Protein AF-A0A952EYK9-F1 (afdb_monomer_lite)

Secondary structure (DSSP, 8-state):
-HHHHHHHHHHHHHHHHHHHHHHHHHHHHHHHHHH-TTS-HHHHHHHHHHHTTPPPPSS---TT-

Foldseek 3Di:
DVVVVVVVVVVVVVVVVVVVVLVVLVVVLVVCVVPDVVDDPQVSVCVSCVVVVHHDDPDGDDPVD

Radius of gyration: 16.97 Å; chains: 1; bounding box: 42×18×46 Å

Structure (mmCIF, N/CA/C/O backbone):
data_AF-A0A952EYK9-F1
#
_entry.id   AF-A0A952EYK9-F1
#
loop_
_atom_site.group_PDB
_atom_site.id
_atom_site.type_symbol
_atom_site.label_atom_id
_atom_site.label_alt_id
_atom_site.label_comp_id
_atom_site.label_asym_id
_atom_site.label_entity_id
_atom_site.label_seq_id
_atom_site.pdbx_PDB_ins_code
_atom_site.Cartn_x
_atom_site.Cartn_y
_atom_site.Cartn_z
_atom_site.occupancy
_atom_site.B_iso_or_equiv
_atom_site.auth_seq_id
_atom_site.auth_comp_id
_atom_site.auth_asym_id
_atom_site.auth_atom_id
_atom_site.pdbx_PDB_model_num
ATOM 1 N N . MET A 1 1 ? 24.807 2.510 -25.655 1.00 71.06 1 MET A N 1
ATOM 2 C CA . MET A 1 1 ? 24.341 3.493 -24.645 1.00 71.06 1 MET A CA 1
ATOM 3 C C . MET A 1 1 ? 22.822 3.674 -24.646 1.00 71.06 1 MET A C 1
ATOM 5 O O . MET A 1 1 ? 22.261 3.655 -23.563 1.00 71.06 1 MET A O 1
ATOM 9 N N . LEU A 1 2 ? 22.145 3.762 -25.801 1.00 87.31 2 LEU A N 1
ATOM 10 C CA . LEU A 1 2 ? 20.674 3.882 -25.868 1.00 87.31 2 LEU A CA 1
ATOM 11 C C . LEU A 1 2 ? 19.909 2.702 -25.240 1.00 87.31 2 LEU A C 1
ATOM 13 O O . LEU A 1 2 ? 18.935 2.933 -24.538 1.00 87.31 2 LEU A O 1
ATOM 17 N N . ALA A 1 3 ? 20.383 1.464 -25.417 1.00 90.38 3 ALA A N 1
ATOM 18 C CA . ALA A 1 3 ? 19.733 0.271 -24.857 1.00 90.38 3 ALA A CA 1
ATOM 19 C C . ALA A 1 3 ? 19.598 0.312 -23.322 1.00 90.38 3 ALA A C 1
ATOM 21 O O . ALA A 1 3 ? 18.536 0.021 -22.789 1.00 90.38 3 ALA A O 1
ATOM 22 N N . ARG A 1 4 ? 20.638 0.773 -22.617 1.00 92.56 4 ARG A N 1
ATOM 23 C CA . ARG A 1 4 ? 20.613 0.933 -21.155 1.00 92.56 4 ARG A CA 1
ATOM 24 C C . ARG A 1 4 ? 19.655 2.040 -20.707 1.00 92.56 4 ARG A C 1
ATOM 26 O O . ARG A 1 4 ? 18.991 1.904 -19.685 1.00 92.56 4 ARG A O 1
ATOM 33 N N . ASN A 1 5 ? 19.580 3.137 -21.463 1.00 94.56 5 ASN A N 1
ATOM 34 C CA . ASN A 1 5 ? 18.634 4.215 -21.170 1.00 94.56 5 ASN A CA 1
ATOM 35 C C . ASN A 1 5 ? 17.189 3.742 -21.394 1.00 94.56 5 ASN A C 1
ATOM 37 O O . ASN A 1 5 ? 16.330 4.030 -20.570 1.00 94.56 5 ASN A O 1
ATOM 41 N N . ALA A 1 6 ? 16.932 2.976 -22.460 1.00 96.06 6 ALA A N 1
ATOM 42 C CA . ALA A 1 6 ? 15.625 2.375 -22.722 1.00 96.06 6 ALA A CA 1
ATOM 43 C C . ALA A 1 6 ? 15.215 1.386 -21.618 1.00 96.06 6 ALA A C 1
ATOM 45 O O . ALA A 1 6 ? 14.094 1.450 -21.127 1.00 96.06 6 ALA A O 1
ATOM 46 N N . GLU A 1 7 ? 16.137 0.532 -21.173 1.00 96.88 7 GLU A N 1
ATOM 47 C CA . GLU A 1 7 ? 15.923 -0.374 -20.040 1.00 96.88 7 GLU A CA 1
ATOM 48 C C . GLU A 1 7 ? 15.618 0.390 -18.743 1.00 96.88 7 GLU A C 1
ATOM 50 O O . GLU A 1 7 ? 14.686 0.049 -18.020 1.00 96.88 7 GLU A O 1
ATOM 55 N N . SER A 1 8 ? 16.355 1.468 -18.474 1.00 96.75 8 SER A N 1
ATOM 56 C CA . SER A 1 8 ? 16.132 2.298 -17.285 1.00 96.75 8 SER A CA 1
ATOM 57 C C . SER A 1 8 ? 14.749 2.956 -17.311 1.00 96.75 8 SER A C 1
ATOM 59 O O . SER A 1 8 ? 14.037 2.926 -16.312 1.00 96.75 8 SER A O 1
ATOM 61 N N . LEU A 1 9 ? 14.338 3.507 -18.459 1.00 96.94 9 LEU A N 1
ATOM 62 C CA . LEU A 1 9 ? 13.009 4.100 -18.636 1.00 96.94 9 LEU A CA 1
ATOM 63 C C . LEU A 1 9 ? 11.889 3.063 -18.495 1.00 96.94 9 LEU A C 1
ATOM 65 O O . LEU A 1 9 ? 10.871 3.362 -17.876 1.00 96.94 9 LEU A O 1
ATOM 69 N N . TYR A 1 10 ? 12.090 1.848 -19.014 1.00 96.88 10 TYR A N 1
ATOM 70 C CA . TYR A 1 10 ? 11.146 0.746 -18.840 1.00 96.88 10 TYR A CA 1
ATOM 71 C C . TYR A 1 10 ? 10.915 0.442 -17.356 1.00 96.88 10 TYR A C 1
ATOM 73 O O . TYR A 1 10 ? 9.774 0.442 -16.896 1.00 96.88 10 TYR A O 1
ATOM 81 N N . TRP A 1 11 ? 11.988 0.251 -16.583 1.00 98.31 11 TRP A N 1
ATOM 82 C CA . TRP A 1 11 ? 11.867 -0.034 -15.153 1.00 98.31 11 TRP A CA 1
ATOM 83 C C . TRP A 1 11 ? 11.256 1.128 -14.372 1.00 98.31 11 TRP A C 1
ATOM 85 O O . TRP A 1 11 ? 10.389 0.892 -13.534 1.00 98.31 11 TRP A O 1
ATOM 95 N N . ILE A 1 12 ? 11.640 2.373 -14.676 1.00 98.38 12 ILE A N 1
ATOM 96 C CA . ILE A 1 12 ? 11.029 3.562 -14.066 1.00 98.38 12 ILE A CA 1
ATOM 97 C C . ILE A 1 12 ? 9.517 3.566 -14.301 1.00 98.38 12 ILE A C 1
ATOM 99 O O . ILE A 1 12 ? 8.771 3.721 -13.340 1.00 98.38 12 ILE A O 1
ATOM 103 N N . GLY A 1 13 ? 9.062 3.337 -15.537 1.00 98.31 13 GLY A N 1
ATOM 104 C CA . GLY A 1 13 ? 7.633 3.269 -15.853 1.00 98.31 13 GLY A CA 1
ATOM 105 C C . GLY A 1 13 ? 6.901 2.229 -15.004 1.00 98.31 13 GLY A C 1
ATOM 106 O O . GLY A 1 13 ? 5.915 2.551 -14.350 1.00 98.31 13 GLY A O 1
ATOM 107 N N . ARG A 1 14 ? 7.445 1.009 -14.908 1.00 98.31 14 ARG A N 1
ATOM 108 C CA . ARG A 1 14 ? 6.862 -0.072 -14.090 1.00 98.31 14 ARG A CA 1
ATOM 109 C C . ARG A 1 14 ? 6.817 0.259 -12.598 1.00 98.31 14 ARG A C 1
ATOM 111 O O . ARG A 1 14 ? 5.863 -0.114 -11.918 1.00 98.31 14 ARG A O 1
ATOM 118 N N . TYR A 1 15 ? 7.836 0.936 -12.073 1.00 98.12 15 TYR A N 1
ATOM 119 C CA . TYR A 1 15 ? 7.837 1.370 -10.676 1.00 98.12 15 TYR A CA 1
ATOM 120 C C . TYR A 1 15 ? 6.842 2.503 -10.420 1.00 98.12 15 TYR A C 1
ATOM 122 O O . TYR A 1 15 ? 6.208 2.498 -9.369 1.00 98.12 15 TYR A O 1
ATOM 130 N N . VAL A 1 16 ? 6.672 3.428 -11.371 1.00 98.56 16 VAL A N 1
ATOM 131 C CA . VAL A 1 16 ? 5.664 4.495 -11.292 1.00 98.56 16 VAL A CA 1
ATOM 132 C C . VAL A 1 16 ? 4.253 3.910 -11.326 1.00 98.56 16 VAL A C 1
ATOM 134 O O . VAL A 1 16 ? 3.462 4.249 -10.456 1.00 98.56 16 VAL A O 1
ATOM 137 N N . GLU A 1 17 ? 3.961 2.985 -12.246 1.00 98.50 17 GLU A N 1
ATOM 138 C CA . GLU A 1 17 ? 2.675 2.266 -12.297 1.00 98.50 17 GLU A CA 1
ATOM 139 C C . GLU A 1 17 ? 2.368 1.590 -10.952 1.00 98.50 17 GLU A C 1
ATOM 141 O O . GLU A 1 17 ? 1.320 1.815 -10.355 1.00 98.50 17 GLU A O 1
ATOM 146 N N . ARG A 1 18 ? 3.329 0.830 -10.407 1.00 96.81 18 ARG A N 1
ATOM 147 C CA . ARG A 1 18 ? 3.157 0.140 -9.119 1.00 96.81 18 ARG A CA 1
ATOM 148 C C . ARG A 1 18 ? 2.970 1.104 -7.943 1.00 96.81 18 ARG A C 1
ATOM 150 O O . ARG A 1 18 ? 2.269 0.777 -6.983 1.00 96.81 18 ARG A O 1
ATOM 157 N N . ALA A 1 19 ? 3.638 2.255 -7.979 1.00 97.94 19 ALA A N 1
ATOM 158 C CA . ALA A 1 19 ? 3.486 3.289 -6.964 1.00 97.94 19 ALA A CA 1
ATOM 159 C C . ALA A 1 19 ? 2.094 3.935 -7.031 1.00 97.94 19 ALA A C 1
ATOM 161 O O . ALA A 1 19 ? 1.475 4.102 -5.983 1.00 97.94 19 ALA A O 1
ATOM 162 N N . ASP A 1 20 ? 1.588 4.227 -8.234 1.00 98.50 20 ASP A N 1
ATOM 163 C CA . ASP A 1 20 ? 0.233 4.751 -8.441 1.00 98.50 20 ASP A CA 1
ATOM 164 C C . ASP A 1 20 ? -0.830 3.759 -7.953 1.00 98.50 20 ASP A C 1
ATOM 166 O O . ASP A 1 20 ? -1.686 4.120 -7.148 1.00 98.50 20 ASP A O 1
ATOM 170 N N . ASP A 1 21 ? -0.711 2.479 -8.321 1.00 96.75 21 ASP A N 1
ATOM 171 C CA . ASP A 1 21 ? -1.618 1.425 -7.850 1.00 96.75 21 ASP A CA 1
ATOM 172 C C . ASP A 1 21 ? -1.654 1.351 -6.315 1.00 96.75 21 ASP A C 1
ATOM 174 O O . ASP A 1 21 ? -2.722 1.295 -5.702 1.00 96.75 21 ASP A O 1
ATOM 178 N N . THR A 1 22 ? -0.481 1.406 -5.674 1.00 96.81 22 THR A N 1
ATOM 179 C CA . THR A 1 22 ? -0.370 1.396 -4.206 1.00 96.81 22 THR A CA 1
ATOM 180 C C . THR A 1 22 ? -1.018 2.638 -3.588 1.00 96.81 22 THR A C 1
ATOM 182 O O . THR A 1 22 ? -1.737 2.526 -2.594 1.00 96.81 22 THR A O 1
ATOM 185 N N . ALA A 1 23 ? -0.797 3.815 -4.181 1.00 98.00 23 ALA A N 1
ATOM 186 C CA . ALA A 1 23 ? -1.373 5.072 -3.714 1.00 98.00 23 ALA A CA 1
ATOM 187 C C . ALA A 1 23 ? -2.903 5.067 -3.814 1.00 98.00 23 ALA A C 1
ATOM 189 O O . ALA A 1 23 ? -3.569 5.474 -2.868 1.00 98.00 23 ALA A O 1
ATOM 190 N N . ARG A 1 24 ? -3.470 4.539 -4.905 1.00 97.94 24 ARG A N 1
ATOM 191 C CA . ARG A 1 24 ? -4.927 4.439 -5.098 1.00 97.94 24 ARG A CA 1
ATOM 192 C C . ARG A 1 24 ? -5.599 3.532 -4.068 1.00 97.94 24 ARG A C 1
ATOM 194 O O . ARG A 1 24 ? -6.678 3.855 -3.582 1.00 97.94 24 ARG A O 1
ATOM 201 N N . ILE A 1 25 ? -4.978 2.403 -3.721 1.00 97.19 25 ILE A N 1
ATOM 202 C CA . ILE A 1 25 ? -5.510 1.497 -2.687 1.00 97.19 25 ILE A CA 1
ATOM 203 C C . ILE A 1 25 ? -5.483 2.182 -1.311 1.00 97.19 25 ILE A C 1
ATOM 205 O O . ILE A 1 25 ? -6.458 2.106 -0.555 1.00 97.19 25 ILE A O 1
ATOM 209 N N . LEU A 1 26 ? -4.377 2.861 -0.989 1.00 96.69 26 LEU A N 1
ATOM 210 C CA . LEU A 1 26 ? -4.248 3.626 0.249 1.00 96.69 26 LEU A CA 1
ATOM 211 C C . LEU A 1 26 ? -5.302 4.740 0.323 1.00 96.69 26 LEU A C 1
ATOM 213 O O . LEU A 1 26 ? -5.966 4.871 1.346 1.00 96.69 26 LEU A O 1
ATOM 217 N N . ASP A 1 27 ? -5.485 5.488 -0.764 1.00 97.69 27 ASP A N 1
ATOM 218 C CA . ASP A 1 27 ? -6.417 6.613 -0.854 1.00 97.69 27 ASP A CA 1
ATOM 219 C C . ASP A 1 27 ? -7.860 6.199 -0.542 1.00 97.69 27 ASP A C 1
ATOM 221 O O . ASP A 1 27 ? -8.501 6.802 0.316 1.00 97.69 27 ASP A O 1
ATOM 225 N N . VAL A 1 28 ? -8.346 5.111 -1.151 1.00 96.50 28 VAL A N 1
ATOM 226 C CA . VAL A 1 28 ? -9.689 4.570 -0.872 1.00 96.50 28 VAL A CA 1
ATOM 227 C C . VAL A 1 28 ? -9.825 4.138 0.587 1.00 96.50 28 VAL A C 1
ATOM 229 O O . VAL A 1 28 ? -10.840 4.416 1.221 1.00 96.50 28 VAL A O 1
ATOM 232 N N . THR A 1 29 ? -8.801 3.477 1.135 1.00 95.88 29 THR A N 1
ATOM 233 C CA . THR A 1 29 ? -8.825 3.007 2.529 1.00 95.88 29 THR A CA 1
ATOM 234 C C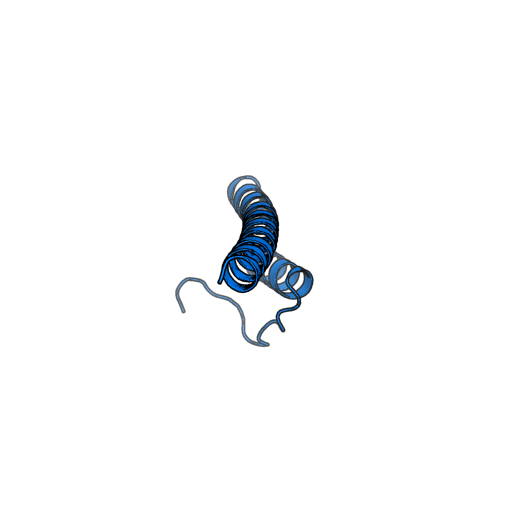 . THR A 1 29 ? -8.897 4.183 3.503 1.00 95.88 29 THR A C 1
ATOM 236 O O . THR A 1 29 ? -9.668 4.152 4.459 1.00 95.88 29 THR A O 1
ATOM 239 N N . VAL A 1 30 ? -8.121 5.241 3.249 1.00 94.69 30 VAL A N 1
ATOM 240 C CA . VAL A 1 30 ? -8.124 6.459 4.068 1.00 94.69 30 VAL A CA 1
ATOM 241 C C . VAL A 1 30 ? -9.463 7.183 3.958 1.00 94.69 30 VAL A C 1
ATOM 243 O O . VAL A 1 30 ? -10.025 7.545 4.987 1.00 94.69 30 VAL A O 1
ATOM 246 N N . HIS A 1 31 ? -10.008 7.348 2.750 1.00 96.44 31 HIS A N 1
ATOM 247 C CA . HIS A 1 31 ? -11.327 7.959 2.567 1.00 96.4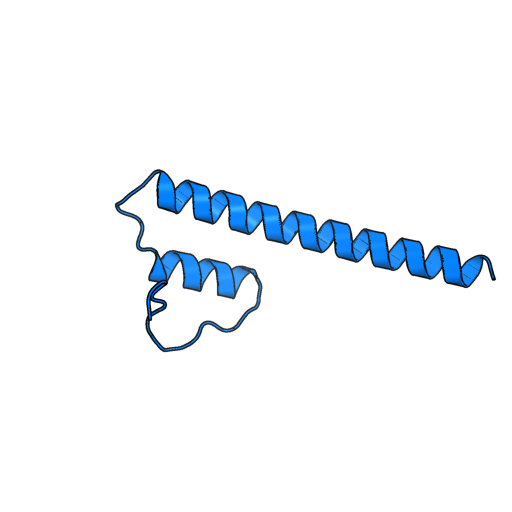4 31 HIS A CA 1
ATOM 248 C C . HIS A 1 31 ? -12.413 7.193 3.327 1.00 96.44 31 HIS A C 1
ATOM 250 O O . HIS A 1 31 ? -13.175 7.800 4.074 1.00 96.44 31 HIS A O 1
ATOM 256 N N . GLN A 1 32 ? -12.428 5.860 3.233 1.00 95.38 32 GLN A N 1
ATOM 257 C CA . GLN A 1 32 ? -13.393 5.034 3.957 1.00 95.38 32 GLN A CA 1
ATOM 258 C C . GLN A 1 32 ? -13.303 5.228 5.481 1.00 95.38 32 GLN A C 1
ATOM 260 O O . GLN A 1 32 ? -14.330 5.350 6.144 1.00 95.38 32 GLN A O 1
ATOM 265 N N . LEU A 1 33 ? -12.087 5.283 6.034 1.00 94.44 33 LEU A N 1
ATOM 266 C CA . LEU A 1 33 ? -11.866 5.501 7.468 1.00 94.44 33 LEU A CA 1
ATOM 267 C C . LEU A 1 33 ? -12.292 6.894 7.947 1.00 94.44 33 LEU A C 1
ATOM 269 O O . LEU A 1 33 ? -12.660 7.056 9.107 1.00 94.44 33 LEU A O 1
ATOM 273 N N . LEU A 1 34 ? -12.212 7.902 7.077 1.00 94.31 34 LEU A N 1
ATOM 274 C CA . LEU A 1 34 ? -12.619 9.268 7.402 1.00 94.31 34 LEU A CA 1
ATOM 275 C C . LEU A 1 34 ? -14.135 9.472 7.289 1.00 94.31 34 LEU A C 1
ATOM 277 O O . LEU A 1 34 ? -14.691 10.287 8.023 1.00 94.31 34 LEU A O 1
ATOM 281 N N . GLU A 1 35 ? -14.795 8.762 6.375 1.00 96.94 35 GLU A N 1
ATOM 282 C CA . GLU A 1 35 ? -16.227 8.917 6.100 1.00 96.94 35 GLU A CA 1
ATOM 283 C C . GLU A 1 35 ? -17.120 8.076 7.023 1.00 96.94 35 GLU A C 1
ATOM 285 O O . GLU A 1 35 ? -18.237 8.495 7.335 1.00 96.94 35 GLU A O 1
ATOM 290 N N . ASP A 1 36 ? -16.642 6.917 7.486 1.00 95.31 36 ASP A N 1
ATOM 291 C CA . ASP A 1 36 ? -17.419 5.984 8.303 1.00 95.31 36 ASP A CA 1
ATOM 292 C C . ASP A 1 36 ? -16.712 5.653 9.626 1.00 95.31 36 ASP A C 1
ATOM 294 O O . ASP A 1 36 ? -15.782 4.849 9.693 1.00 95.31 36 ASP A O 1
ATOM 298 N N . SER A 1 37 ? -17.213 6.2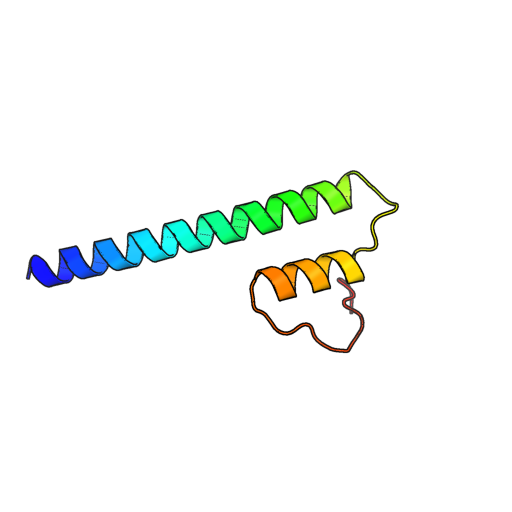40 10.716 1.00 91.88 37 SER A N 1
ATOM 299 C CA . SER A 1 37 ? -16.684 6.039 12.070 1.00 91.88 37 SER A CA 1
ATOM 300 C C . SER A 1 37 ? -16.976 4.659 12.665 1.00 91.88 37 SER A C 1
ATOM 302 O O . SER A 1 37 ? -16.460 4.343 13.738 1.00 91.88 37 SER A O 1
ATOM 304 N N . SER A 1 38 ? -17.798 3.836 12.006 1.00 94.56 38 SER A N 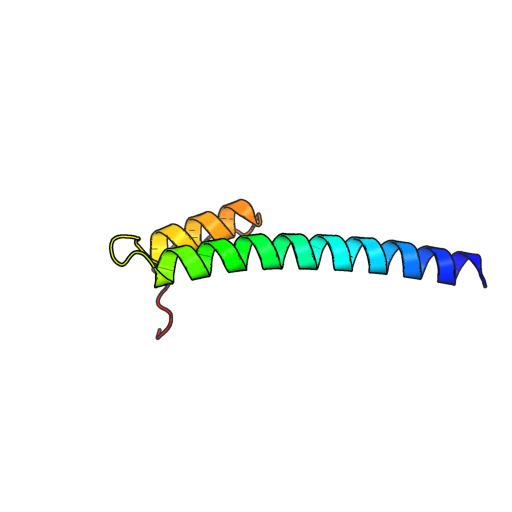1
ATOM 305 C CA . SER A 1 38 ? -18.027 2.446 12.412 1.00 94.56 38 SER A CA 1
ATOM 306 C C . SER A 1 38 ? -16.918 1.498 11.946 1.00 94.56 38 SER A C 1
ATOM 308 O O . SER A 1 38 ? -16.821 0.374 12.445 1.00 94.56 38 SER A O 1
ATOM 310 N N . VAL A 1 39 ? -16.065 1.943 11.016 1.00 93.38 39 VAL A N 1
ATOM 311 C CA . VAL A 1 39 ? -14.940 1.158 10.510 1.00 93.38 39 VAL A CA 1
ATOM 312 C C . VAL A 1 39 ? -13.824 1.135 11.549 1.00 93.38 39 VAL A C 1
ATOM 314 O O . VAL A 1 39 ? -13.321 2.175 11.960 1.00 93.38 39 VAL A O 1
ATOM 317 N N . ASP A 1 40 ? -13.402 -0.067 11.943 1.00 92.38 40 ASP A N 1
ATOM 318 C CA . ASP A 1 40 ? -12.254 -0.270 12.829 1.00 92.38 40 ASP A CA 1
ATOM 319 C C . ASP A 1 40 ? -10.928 0.044 12.095 1.00 92.38 40 ASP A C 1
ATOM 321 O O . ASP A 1 40 ? -10.554 -0.692 11.167 1.00 92.38 40 ASP A O 1
ATOM 325 N N . PRO A 1 41 ? -10.184 1.093 12.504 1.00 91.25 41 PRO A N 1
ATOM 326 C CA . PRO A 1 41 ? -8.931 1.487 11.863 1.00 91.25 41 PRO A CA 1
ATOM 327 C C . PRO A 1 41 ? -7.827 0.430 11.932 1.00 91.25 41 PRO A C 1
ATOM 329 O O . PRO A 1 41 ? -7.047 0.311 10.981 1.00 91.25 41 PRO A O 1
ATOM 332 N N . ASP A 1 42 ? -7.755 -0.356 13.013 1.00 91.94 42 ASP A N 1
ATOM 333 C CA . ASP A 1 42 ? -6.743 -1.410 13.152 1.00 91.94 42 ASP A CA 1
ATOM 334 C C . ASP A 1 42 ? -7.027 -2.506 12.120 1.00 91.94 42 ASP A C 1
ATOM 336 O O . ASP A 1 42 ? -6.176 -2.823 11.286 1.00 91.94 42 ASP A O 1
ATOM 340 N N . GLN A 1 43 ? -8.261 -3.008 12.076 1.00 92.19 43 GLN A N 1
ATOM 341 C CA . GLN A 1 43 ? -8.661 -4.048 11.131 1.00 92.19 43 GLN A CA 1
ATOM 342 C C . GLN A 1 43 ? -8.540 -3.606 9.660 1.00 92.19 43 GLN A C 1
ATOM 344 O O . GLN A 1 43 ? -8.087 -4.393 8.814 1.00 92.19 43 GLN A O 1
ATOM 3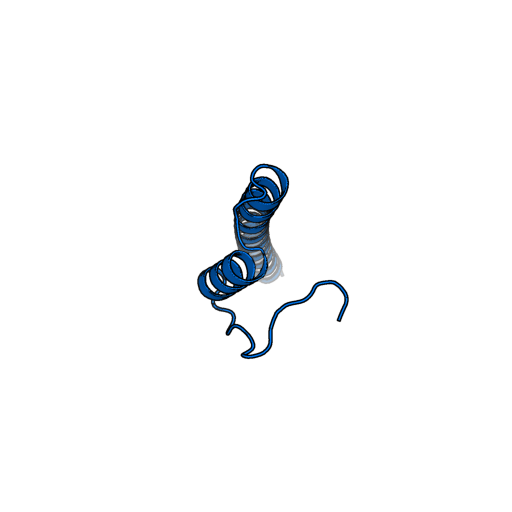49 N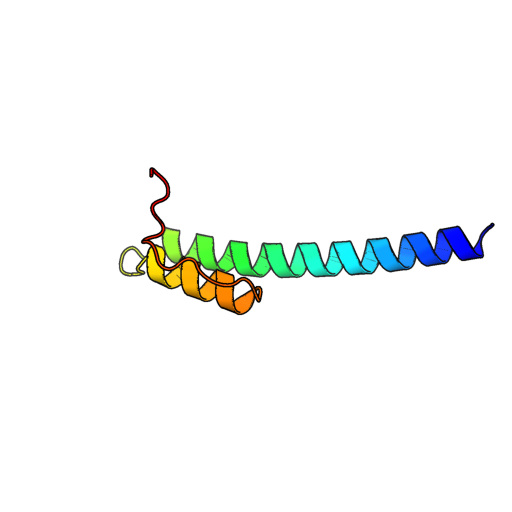 N . ALA A 1 44 ? -8.903 -2.362 9.340 1.00 93.50 44 ALA A N 1
ATOM 350 C CA . ALA A 1 44 ? -8.733 -1.798 8.001 1.00 93.50 44 ALA A CA 1
ATOM 351 C C . ALA A 1 44 ? -7.248 -1.745 7.602 1.00 93.50 44 ALA A C 1
ATOM 353 O O . ALA A 1 44 ? -6.871 -2.244 6.538 1.00 93.50 44 ALA A O 1
ATOM 354 N N . SER A 1 45 ? -6.383 -1.257 8.498 1.00 93.31 45 SER A N 1
ATOM 355 C CA . SER A 1 45 ? -4.932 -1.185 8.280 1.00 93.31 45 SER A CA 1
ATOM 356 C C . SER A 1 45 ? -4.308 -2.569 8.080 1.00 93.31 45 SER A C 1
ATOM 358 O O . SER A 1 45 ? -3.495 -2.770 7.178 1.00 93.31 45 SER A O 1
ATOM 360 N N . ARG A 1 46 ? -4.729 -3.578 8.856 1.00 93.62 46 ARG A N 1
ATOM 361 C CA . ARG A 1 46 ? -4.276 -4.972 8.678 1.00 93.62 46 ARG A CA 1
ATOM 362 C C . ARG A 1 46 ? -4.684 -5.554 7.335 1.00 93.62 46 ARG A C 1
ATOM 364 O O . ARG A 1 46 ? -3.923 -6.315 6.736 1.00 93.62 46 ARG A O 1
ATOM 371 N N . THR A 1 47 ? -5.895 -5.239 6.887 1.00 94.06 47 THR A N 1
ATOM 372 C CA . THR A 1 47 ? -6.414 -5.697 5.596 1.00 94.06 47 THR A CA 1
ATOM 373 C C . THR A 1 47 ? -5.631 -5.057 4.456 1.00 94.06 47 THR A C 1
ATOM 375 O O . THR A 1 47 ? -5.174 -5.773 3.567 1.00 94.06 47 THR A O 1
ATOM 378 N N . LEU A 1 48 ? -5.373 -3.750 4.539 1.00 95.31 48 LEU A N 1
ATOM 379 C CA . LEU A 1 48 ? -4.533 -3.024 3.590 1.00 95.31 48 LEU A CA 1
ATOM 380 C C . LEU A 1 48 ? -3.123 -3.625 3.497 1.00 95.31 48 LEU A C 1
ATOM 382 O O . LEU A 1 48 ? -2.660 -3.926 2.398 1.00 95.31 48 LEU A O 1
ATOM 386 N N . LEU A 1 49 ? -2.460 -3.877 4.632 1.00 94.81 49 LEU A N 1
ATOM 387 C CA . LEU A 1 49 ? -1.131 -4.501 4.653 1.00 94.81 49 LEU A CA 1
ATOM 388 C C . LEU A 1 49 ? -1.133 -5.865 3.951 1.00 94.81 49 LEU A C 1
ATOM 390 O O . LEU A 1 49 ? -0.279 -6.115 3.103 1.00 94.81 49 LEU A O 1
ATOM 394 N N . LYS A 1 50 ? -2.136 -6.711 4.222 1.00 94.69 50 LYS A N 1
ATOM 395 C CA . LYS A 1 50 ? -2.284 -8.013 3.551 1.00 94.69 50 LYS A CA 1
ATOM 396 C C . LYS A 1 50 ? -2.482 -7.873 2.040 1.00 94.69 50 LYS A C 1
ATOM 398 O O . LYS A 1 50 ? -1.874 -8.635 1.293 1.00 94.69 50 LYS A O 1
ATOM 403 N N . VAL A 1 51 ? -3.291 -6.911 1.588 1.00 94.62 51 VAL A N 1
ATOM 404 C CA . VAL A 1 51 ? -3.501 -6.623 0.154 1.00 94.62 51 VAL A CA 1
ATOM 405 C C . VAL A 1 51 ? -2.198 -6.187 -0.518 1.00 94.62 51 VAL A C 1
ATOM 407 O O . VAL A 1 51 ? -1.905 -6.622 -1.628 1.00 94.62 51 VAL A O 1
ATOM 410 N N . LEU A 1 52 ? -1.375 -5.396 0.173 1.00 94.81 52 LEU A N 1
ATOM 411 C CA . LEU A 1 52 ? -0.055 -4.976 -0.305 1.00 94.81 52 LEU A CA 1
ATOM 412 C C . LEU A 1 52 ? 1.019 -6.077 -0.200 1.00 94.81 52 LEU A C 1
ATOM 414 O O . LEU A 1 52 ? 2.171 -5.847 -0.569 1.00 94.81 52 LEU A O 1
ATOM 418 N N . GLY A 1 53 ? 0.664 -7.271 0.289 1.00 94.56 53 GLY A N 1
ATOM 419 C CA . GLY A 1 53 ? 1.594 -8.384 0.494 1.00 94.56 53 GLY A CA 1
ATOM 420 C C . GLY A 1 53 ? 2.564 -8.174 1.660 1.00 94.56 53 GLY A C 1
ATOM 421 O O . GLY A 1 53 ? 3.608 -8.821 1.711 1.00 94.56 53 GLY A O 1
ATOM 422 N N . ILE A 1 54 ? 2.242 -7.266 2.582 1.00 93.81 54 ILE A N 1
ATOM 423 C CA . ILE A 1 54 ? 3.029 -6.954 3.774 1.00 93.81 54 ILE A CA 1
ATOM 424 C C . ILE A 1 54 ? 2.455 -7.740 4.956 1.00 93.81 54 ILE A C 1
ATOM 426 O O . ILE A 1 54 ? 1.253 -7.702 5.233 1.00 93.81 54 ILE A O 1
ATOM 430 N N . GLU A 1 55 ? 3.315 -8.462 5.675 1.00 92.38 55 GLU A N 1
ATOM 431 C CA . GLU A 1 55 ? 2.902 -9.162 6.889 1.00 92.38 55 GLU A CA 1
ATOM 432 C C . GLU A 1 55 ? 2.466 -8.150 7.958 1.00 92.38 55 GLU A C 1
ATOM 434 O O . GLU A 1 55 ? 3.188 -7.210 8.292 1.00 92.38 55 GLU A O 1
ATOM 439 N N . SER A 1 56 ? 1.257 -8.333 8.491 1.00 87.62 56 SER A N 1
ATOM 440 C CA . SER A 1 56 ? 0.718 -7.451 9.522 1.00 87.62 56 SER A CA 1
ATOM 441 C C . SER A 1 56 ? 1.318 -7.797 10.895 1.00 87.62 56 SER A C 1
ATOM 443 O O . SER A 1 56 ? 1.280 -8.965 11.294 1.00 87.62 56 SER A O 1
ATOM 445 N N . PRO A 1 57 ? 1.841 -6.812 11.649 1.00 87.00 57 PRO A N 1
ATOM 446 C CA . PRO A 1 57 ? 2.424 -7.050 12.968 1.00 87.00 57 PRO A CA 1
ATOM 447 C C . PRO A 1 57 ? 1.362 -7.527 13.962 1.00 87.00 57 PRO A C 1
ATOM 449 O O . PRO A 1 57 ? 0.225 -7.082 13.917 1.00 87.00 57 PRO A O 1
ATOM 452 N N . LYS A 1 58 ? 1.719 -8.415 14.896 1.00 83.56 58 LYS A N 1
ATOM 453 C CA . LYS A 1 58 ? 0.754 -9.016 15.843 1.00 83.56 58 LYS A CA 1
ATOM 454 C C . LYS A 1 58 ? 0.221 -8.047 16.908 1.00 83.56 58 LYS A C 1
ATOM 456 O O . LYS A 1 58 ? -0.796 -8.338 17.526 1.00 83.56 58 LYS A O 1
ATOM 461 N N . GLN A 1 59 ? 0.913 -6.935 17.141 1.00 85.56 59 GLN A N 1
ATOM 462 C CA . GLN A 1 59 ? 0.504 -5.895 18.086 1.00 85.56 59 GLN A CA 1
ATOM 463 C C . GLN A 1 59 ? -0.564 -4.988 17.465 1.00 85.56 59 GLN A C 1
ATOM 465 O O . GLN A 1 59 ? -0.627 -4.864 16.240 1.00 85.56 59 GLN A O 1
ATOM 470 N N . GLN A 1 60 ? -1.402 -4.375 18.304 1.00 79.25 60 GLN A N 1
ATOM 471 C CA . GLN A 1 60 ? -2.379 -3.374 17.875 1.00 79.25 60 GLN A CA 1
ATOM 472 C C . GLN A 1 60 ? -1.664 -2.202 17.189 1.00 79.25 60 GLN A C 1
ATOM 474 O O . GLN A 1 60 ? -0.657 -1.707 17.695 1.00 79.25 60 GLN A O 1
ATOM 479 N N . LEU A 1 61 ? -2.158 -1.816 16.015 1.00 78.25 61 LEU A N 1
ATOM 480 C CA . LEU A 1 61 ? -1.670 -0.683 15.244 1.00 78.25 61 LEU A CA 1
ATOM 481 C C . LEU A 1 61 ? -2.337 0.576 15.800 1.00 78.25 61 LEU A C 1
ATOM 483 O O . LEU A 1 61 ? -3.450 0.920 15.413 1.00 78.25 61 LEU A O 1
ATOM 487 N N . ASP A 1 62 ? -1.665 1.237 16.738 1.00 76.62 62 ASP A N 1
ATOM 488 C CA . ASP A 1 62 ? -2.044 2.571 17.203 1.00 76.62 62 ASP A CA 1
ATOM 489 C C . ASP A 1 62 ? -1.168 3.616 16.501 1.00 76.62 62 ASP A C 1
ATOM 491 O O . ASP A 1 62 ? 0.051 3.472 16.421 1.00 76.62 62 ASP A O 1
ATOM 495 N N . VAL A 1 63 ? -1.801 4.666 15.979 1.00 67.31 63 VAL A N 1
ATOM 496 C CA . VAL A 1 63 ? -1.139 5.781 15.285 1.00 67.31 63 VAL A CA 1
ATOM 497 C C . VAL A 1 63 ? -0.293 6.618 16.256 1.00 67.31 63 VAL A C 1
ATOM 499 O O . VAL A 1 63 ? 0.628 7.307 15.822 1.00 67.31 63 VAL A O 1
ATOM 502 N N . TRP A 1 64 ? -0.585 6.550 17.560 1.00 67.50 64 TRP A N 1
ATOM 503 C CA . TRP A 1 64 ? 0.031 7.385 18.599 1.00 67.50 64 TRP A CA 1
ATOM 504 C C . TRP A 1 64 ? 0.879 6.607 19.620 1.00 67.50 64 TRP A C 1
ATOM 506 O O . TRP A 1 64 ? 1.269 7.181 20.641 1.00 67.50 64 TRP A O 1
ATOM 516 N N . SER A 1 65 ? 1.158 5.325 19.352 1.00 59.00 65 SER A N 1
ATOM 517 C CA . SER A 1 65 ? 2.056 4.471 20.148 1.00 59.00 65 SER A CA 1
ATOM 518 C C . SER A 1 65 ? 3.536 4.715 19.864 1.00 59.00 65 SER A C 1
ATOM 520 O O . SER A 1 65 ? 3.894 5.151 18.749 1.00 59.00 65 SER A O 1
#

Sequence (65 aa):
MLARNAESLYWIGRYVERADDTARILDVTVHQLLEDSSVDPDQASRTLLKVLGIESPKQQLDVWS

pLDDT: mean 92.17, std 8.22, range [59.0, 98.56]